Protein AF-A0A935LMQ9-F1 (afdb_monomer_lite)

Structure (mmCIF, N/CA/C/O backbone):
data_AF-A0A935LMQ9-F1
#
_entry.id   AF-A0A935LMQ9-F1
#
loop_
_atom_site.group_PDB
_atom_site.id
_atom_site.type_symbol
_atom_site.label_atom_id
_atom_site.label_alt_id
_atom_site.label_comp_id
_atom_site.label_asym_id
_atom_site.label_entity_id
_atom_site.label_seq_id
_atom_site.pdbx_PDB_ins_code
_atom_site.Cartn_x
_atom_site.Cartn_y
_atom_site.Cartn_z
_atom_site.occupancy
_atom_site.B_iso_or_equiv
_atom_site.auth_seq_id
_atom_site.auth_comp_id
_atom_site.auth_asym_id
_atom_site.auth_atom_id
_atom_site.pdbx_PDB_model_num
ATOM 1 N N . MET A 1 1 ? -10.574 -6.383 34.584 1.00 46.34 1 MET A N 1
ATOM 2 C CA . MET A 1 1 ? -10.087 -6.527 33.194 1.00 46.34 1 MET A CA 1
ATOM 3 C C . MET A 1 1 ? -10.637 -5.367 32.382 1.00 46.34 1 MET A C 1
ATOM 5 O O . MET A 1 1 ? -11.829 -5.113 32.471 1.00 46.34 1 MET A O 1
ATOM 9 N N . SER A 1 2 ? -9.792 -4.620 31.668 1.00 55.50 2 SER A N 1
ATOM 10 C CA . SER A 1 2 ? -10.253 -3.538 30.784 1.00 55.50 2 SER A CA 1
ATOM 11 C C . SER A 1 2 ? -11.103 -4.152 29.669 1.00 55.50 2 SER A C 1
ATOM 13 O O . SER A 1 2 ? -10.597 -4.990 28.929 1.00 55.50 2 SER A O 1
ATOM 15 N N . GLY A 1 3 ? -12.381 -3.781 29.557 1.00 65.25 3 GLY A N 1
ATOM 16 C CA . GLY A 1 3 ? -13.321 -4.318 28.558 1.00 65.25 3 GLY A CA 1
ATOM 17 C C . GLY A 1 3 ? -13.021 -3.924 27.104 1.00 65.25 3 GLY A C 1
ATOM 18 O O . GLY A 1 3 ? -13.907 -3.981 26.260 1.00 65.25 3 GLY A O 1
ATOM 19 N N . LYS A 1 4 ? -11.796 -3.480 26.800 1.00 73.25 4 LYS A N 1
ATOM 20 C CA . LYS A 1 4 ? -11.382 -3.037 25.467 1.00 73.25 4 LYS A CA 1
ATOM 21 C C . LYS A 1 4 ? -10.821 -4.212 24.672 1.00 73.25 4 LYS A C 1
ATOM 23 O O . LYS A 1 4 ? -9.816 -4.804 25.063 1.00 73.25 4 LYS A O 1
ATOM 28 N N . LEU A 1 5 ? -11.447 -4.501 23.535 1.00 79.19 5 LEU A N 1
ATOM 29 C CA . LEU A 1 5 ? -11.022 -5.541 22.605 1.00 79.19 5 LEU A CA 1
ATOM 30 C C . LEU A 1 5 ? -9.677 -5.169 21.953 1.00 79.19 5 LEU A C 1
ATOM 32 O O . LEU A 1 5 ? -9.581 -4.160 21.255 1.00 79.19 5 LEU A O 1
ATOM 36 N N . ILE A 1 6 ? -8.637 -5.986 22.149 1.00 83.12 6 ILE A N 1
ATOM 37 C CA . ILE A 1 6 ? -7.327 -5.800 21.496 1.00 83.12 6 ILE A CA 1
ATOM 38 C C . ILE A 1 6 ? -7.184 -6.659 20.230 1.00 83.12 6 ILE A C 1
ATOM 40 O O . ILE A 1 6 ? -7.851 -7.680 20.072 1.00 83.12 6 ILE A O 1
ATOM 44 N N . LYS A 1 7 ? -6.248 -6.300 19.338 1.00 81.00 7 LYS A N 1
ATOM 45 C CA . LYS A 1 7 ? -6.016 -6.957 18.030 1.00 81.00 7 LYS A CA 1
ATOM 46 C C . LYS A 1 7 ? -5.938 -8.484 18.093 1.00 81.00 7 LYS A C 1
ATOM 48 O O . LYS A 1 7 ? -6.537 -9.164 17.264 1.00 81.00 7 LYS A O 1
ATOM 53 N N . ARG A 1 8 ? -5.234 -9.023 19.091 1.00 83.06 8 ARG A N 1
ATOM 54 C CA . ARG A 1 8 ? -5.101 -10.474 19.288 1.00 83.06 8 ARG A CA 1
ATOM 55 C C . ARG A 1 8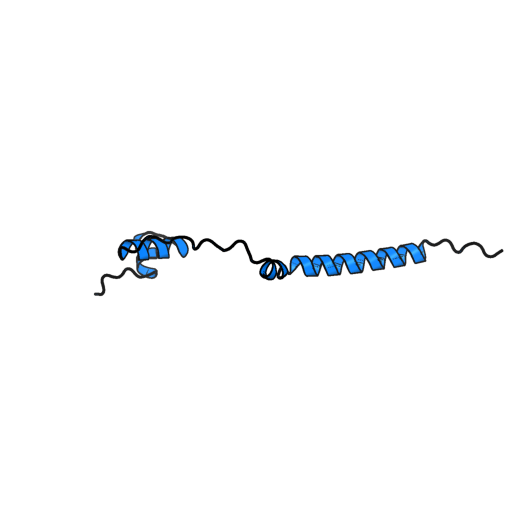 ? -6.437 -11.133 19.648 1.00 83.06 8 ARG A C 1
ATOM 57 O O . ARG A 1 8 ? -6.741 -12.193 19.118 1.00 83.06 8 ARG A O 1
ATOM 64 N N . GLN A 1 9 ? -7.240 -10.489 20.495 1.00 82.56 9 GLN A N 1
ATOM 65 C CA . GLN A 1 9 ? -8.569 -10.974 20.876 1.00 82.56 9 GLN A CA 1
ATOM 66 C C . GLN A 1 9 ? -9.535 -10.911 19.692 1.00 82.56 9 GLN A C 1
ATOM 68 O O . GLN A 1 9 ? -10.222 -11.885 19.425 1.00 82.56 9 GLN A O 1
ATOM 73 N N . ALA A 1 10 ? -9.533 -9.814 18.932 1.00 81.25 10 ALA A N 1
ATOM 74 C CA . ALA A 1 10 ? -10.355 -9.682 17.731 1.00 81.25 10 ALA A CA 1
ATOM 75 C C . ALA A 1 10 ? -10.007 -10.741 16.666 1.00 81.25 10 ALA A C 1
ATOM 77 O O . ALA A 1 10 ? -10.898 -11.336 16.068 1.00 81.25 10 ALA A O 1
ATOM 78 N N . SER A 1 11 ? -8.717 -11.020 16.456 1.00 81.56 11 SER A N 1
ATOM 79 C CA . SER A 1 11 ? -8.282 -12.067 15.523 1.00 81.56 11 SER A CA 1
ATOM 80 C C . SER A 1 11 ? -8.744 -13.462 15.961 1.00 81.56 11 SER A C 1
ATOM 82 O O . SER A 1 11 ? -9.222 -14.223 15.126 1.00 81.56 11 SER A O 1
ATOM 84 N N . LEU A 1 12 ? -8.669 -13.770 17.262 1.00 83.94 12 LEU A N 1
ATOM 85 C CA . LEU A 1 12 ? -9.108 -15.053 17.823 1.00 83.94 12 LEU A CA 1
ATOM 86 C C . LEU A 1 12 ? -10.633 -15.226 17.814 1.00 83.94 12 LEU A C 1
ATOM 88 O O . LEU A 1 12 ? -11.114 -16.272 17.399 1.00 83.94 12 LEU A O 1
ATOM 92 N N . ILE A 1 13 ? -11.383 -14.212 18.253 1.00 80.75 13 ILE A N 1
ATOM 93 C CA . ILE A 1 13 ? -12.849 -14.275 18.387 1.00 80.75 13 ILE A CA 1
ATOM 94 C C . ILE A 1 13 ? -13.525 -14.345 17.016 1.00 80.75 13 ILE A C 1
ATOM 96 O O . ILE A 1 13 ? -14.479 -15.096 16.844 1.00 80.75 13 ILE A O 1
ATOM 100 N N . TYR A 1 14 ? -13.028 -13.583 16.039 1.00 76.25 14 TYR A N 1
ATOM 101 C CA . TYR A 1 14 ? -13.665 -13.479 14.725 1.00 76.25 14 TYR A CA 1
ATOM 102 C C . TYR A 1 14 ? -12.970 -14.302 13.625 1.00 76.25 14 TYR A C 1
ATOM 104 O O . TYR A 1 14 ? -13.470 -14.360 12.506 1.00 76.25 14 TYR A O 1
ATOM 112 N N . GLY A 1 15 ? -11.811 -14.917 13.895 1.00 80.38 15 GLY A N 1
ATOM 113 C CA . GLY A 1 15 ? -11.062 -15.708 12.904 1.00 80.38 15 GLY A CA 1
ATOM 114 C C . GLY A 1 15 ? -10.420 -14.879 11.781 1.00 80.38 15 GLY A C 1
ATOM 115 O O . GLY A 1 15 ? -10.185 -15.375 10.680 1.00 80.38 15 GLY A O 1
ATOM 116 N N . ILE A 1 16 ? -10.146 -13.596 12.028 1.00 80.25 16 ILE A N 1
ATOM 117 C CA . ILE A 1 16 ? -9.784 -12.620 10.992 1.00 80.25 16 ILE A CA 1
ATOM 118 C C . ILE A 1 16 ? -8.273 -12.371 10.977 1.00 80.25 16 ILE A C 1
ATOM 120 O O . ILE A 1 16 ? -7.667 -12.082 12.011 1.00 80.25 16 ILE A O 1
ATOM 124 N N . LYS A 1 17 ? -7.668 -12.422 9.781 1.00 73.62 17 LYS A N 1
ATOM 125 C CA . LYS A 1 17 ? -6.236 -12.127 9.553 1.00 73.62 17 LYS A CA 1
ATOM 126 C C . LYS A 1 17 ? -5.972 -10.709 9.024 1.00 73.62 17 LYS A C 1
ATOM 128 O O . LYS A 1 17 ? -4.877 -10.180 9.197 1.00 73.62 17 LYS A O 1
ATOM 133 N N . GLY A 1 18 ? -6.964 -10.080 8.387 1.00 76.88 18 GLY A N 1
ATOM 134 C CA . GLY A 1 18 ? -6.834 -8.756 7.771 1.00 76.88 18 GLY A CA 1
ATOM 135 C C . GLY A 1 18 ? -6.798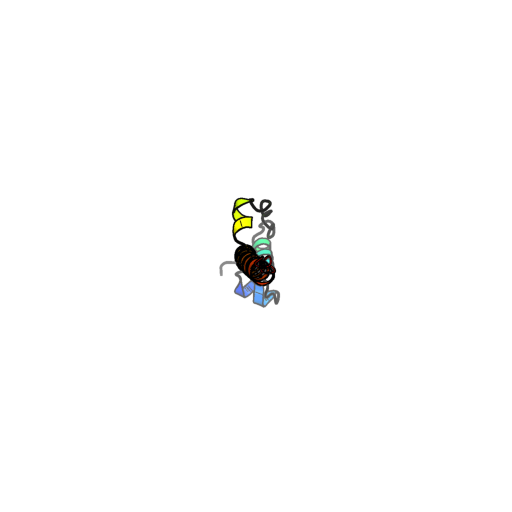 -7.615 8.792 1.00 76.88 18 GLY A C 1
ATOM 136 O O . GLY A 1 18 ? -7.704 -7.475 9.611 1.00 76.88 18 GLY A O 1
ATOM 137 N N . ASN A 1 19 ? -5.775 -6.755 8.719 1.00 79.06 19 ASN A N 1
ATOM 138 C CA . ASN A 1 19 ? -5.579 -5.661 9.680 1.00 79.06 19 ASN A CA 1
ATOM 139 C C . ASN A 1 19 ? -6.724 -4.629 9.663 1.00 79.06 19 ASN A C 1
ATOM 141 O O . ASN A 1 19 ? -7.136 -4.161 10.720 1.00 79.06 19 ASN A O 1
ATOM 145 N N . ALA A 1 20 ? -7.263 -4.310 8.482 1.00 78.69 20 ALA A N 1
ATOM 146 C CA . ALA A 1 20 ? -8.381 -3.375 8.335 1.00 78.69 20 ALA A CA 1
ATOM 147 C C . ALA A 1 20 ? -9.654 -3.894 9.020 1.00 78.69 20 ALA A C 1
ATOM 149 O O . ALA A 1 20 ? -10.304 -3.177 9.776 1.00 78.69 20 ALA A O 1
ATOM 150 N N . THR A 1 21 ? -9.963 -5.172 8.820 1.00 80.69 21 THR A N 1
ATOM 151 C CA . THR A 1 21 ? -11.139 -5.812 9.405 1.00 80.69 21 THR A CA 1
ATOM 152 C C . THR A 1 21 ? -11.006 -5.962 10.924 1.00 80.69 21 THR A C 1
ATOM 154 O O . THR A 1 21 ? -11.978 -5.774 11.646 1.00 80.69 21 THR A O 1
ATOM 157 N N . ILE A 1 22 ? -9.799 -6.217 11.446 1.00 83.19 22 ILE A N 1
ATOM 158 C CA . ILE A 1 22 ? -9.566 -6.215 12.899 1.00 83.19 22 ILE A CA 1
ATOM 159 C C . ILE A 1 22 ? -9.800 -4.817 13.495 1.00 83.19 22 ILE A C 1
ATOM 161 O O . ILE A 1 22 ? -10.474 -4.691 14.515 1.00 83.19 22 ILE A O 1
ATOM 165 N N . LEU A 1 23 ? -9.280 -3.764 12.858 1.00 80.94 23 LEU A N 1
ATOM 166 C CA . LEU A 1 23 ? -9.489 -2.383 13.308 1.00 80.94 23 LEU A CA 1
ATOM 167 C C . LEU A 1 23 ? -10.971 -1.992 13.291 1.00 80.94 23 LEU A C 1
ATOM 169 O O . LEU A 1 23 ? -11.435 -1.330 14.217 1.00 80.94 23 LEU A O 1
ATOM 173 N N . TYR A 1 24 ? -11.723 -2.449 12.288 1.00 81.81 24 TYR A N 1
ATOM 174 C CA . TYR A 1 24 ? -13.170 -2.260 12.225 1.00 81.81 24 TYR A CA 1
ATOM 175 C C . TYR A 1 24 ? -13.877 -2.819 13.470 1.00 81.81 24 TYR A C 1
ATOM 177 O O . TYR A 1 24 ? -14.596 -2.079 14.139 1.00 81.81 24 TYR A O 1
ATOM 185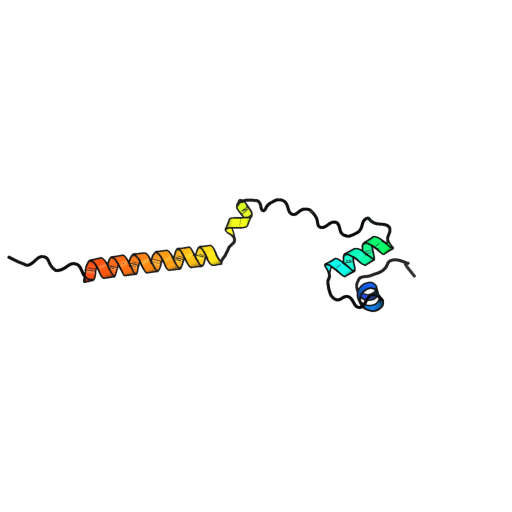 N N . TRP A 1 25 ? -13.626 -4.081 13.834 1.00 78.12 25 TRP A N 1
ATOM 186 C CA . TRP A 1 25 ? -14.280 -4.715 14.986 1.00 78.12 25 TRP A CA 1
ATOM 187 C C . TRP A 1 25 ? -13.864 -4.115 16.331 1.00 78.12 25 TRP A C 1
ATOM 189 O O . TRP A 1 25 ? -14.689 -3.987 17.234 1.00 78.12 25 TRP A O 1
ATOM 199 N N . ILE A 1 26 ? -12.604 -3.695 16.461 1.00 82.88 26 ILE A N 1
ATOM 200 C CA . ILE A 1 26 ? -12.129 -2.970 17.645 1.00 82.88 26 ILE A CA 1
ATOM 201 C C . ILE A 1 26 ? -12.885 -1.646 17.798 1.00 82.88 26 ILE A C 1
ATOM 203 O O . ILE A 1 26 ? -13.373 -1.355 18.889 1.00 82.88 26 ILE A O 1
ATOM 207 N N . ASN A 1 27 ? -13.032 -0.874 16.720 1.00 81.12 27 ASN A N 1
ATOM 208 C CA . ASN A 1 27 ? -13.751 0.399 16.750 1.00 81.12 27 ASN A CA 1
ATOM 209 C C . ASN A 1 27 ? -15.241 0.201 17.063 1.00 81.12 27 ASN A C 1
ATOM 211 O O . ASN A 1 27 ? -15.772 0.890 17.931 1.00 81.12 27 ASN A O 1
ATOM 215 N N . GLN A 1 28 ? -15.883 -0.793 16.438 1.00 78.69 28 GLN A N 1
ATOM 216 C CA . GLN A 1 28 ? -17.274 -1.155 16.725 1.00 78.69 28 GLN A CA 1
ATOM 217 C C . GLN A 1 28 ? -17.484 -1.522 18.199 1.00 78.69 28 GLN A C 1
ATOM 219 O O . GLN A 1 28 ? -18.414 -1.022 18.825 1.00 78.69 28 GLN A O 1
ATOM 224 N N . SER A 1 29 ? -16.582 -2.312 18.794 1.00 79.31 29 SER A N 1
ATOM 225 C CA . SER A 1 29 ? -16.673 -2.679 20.218 1.00 79.31 29 SER A CA 1
ATOM 226 C C . SER A 1 29 ? -16.547 -1.490 21.182 1.00 79.31 29 SER A C 1
ATOM 228 O O . SER A 1 29 ? -16.950 -1.587 22.336 1.00 79.31 29 SER A O 1
ATOM 230 N N . GLN A 1 30 ? -15.991 -0.368 20.717 1.00 81.31 30 GLN A N 1
ATOM 231 C CA . GLN A 1 30 ? -15.804 0.857 21.497 1.00 81.31 30 GLN A CA 1
ATOM 232 C C . GLN A 1 30 ? -16.893 1.906 21.222 1.00 81.31 30 GLN A C 1
ATOM 234 O O . GLN A 1 30 ? -16.776 3.032 21.698 1.00 81.31 30 GLN A O 1
ATOM 239 N N . GLY A 1 31 ? -17.926 1.570 20.436 1.00 76.81 31 GLY A N 1
ATOM 240 C CA . GLY A 1 31 ? -18.962 2.521 20.018 1.00 76.81 31 GLY A CA 1
ATOM 241 C C . GLY A 1 31 ? -18.444 3.618 19.081 1.00 76.81 31 GLY A C 1
ATOM 242 O O . GLY A 1 31 ? -19.125 4.616 18.856 1.00 76.81 31 GLY A O 1
ATOM 243 N N . LEU A 1 32 ? -17.237 3.453 18.533 1.00 76.62 32 LEU A N 1
ATOM 244 C CA . LEU A 1 32 ? -16.683 4.356 17.536 1.00 76.62 32 LEU A CA 1
ATOM 245 C C . LEU A 1 32 ? -17.292 3.996 16.180 1.00 76.62 32 LEU A C 1
ATOM 247 O O . LEU A 1 32 ? -17.458 2.812 15.857 1.00 76.62 32 LEU A O 1
ATOM 251 N N . LYS A 1 33 ? -17.595 5.013 15.359 1.00 69.31 33 LYS A N 1
ATOM 252 C CA . LYS A 1 33 ? -17.909 4.784 13.941 1.00 69.31 33 LYS A CA 1
ATOM 253 C C . LYS A 1 33 ? -16.830 3.855 13.370 1.00 69.31 33 LYS A C 1
ATOM 255 O O . LYS A 1 33 ? -15.648 4.009 13.692 1.00 69.31 33 LYS A O 1
ATOM 260 N N . GLY A 1 34 ? -17.258 2.819 12.637 1.00 63.53 34 GLY A N 1
ATOM 261 C CA . GLY A 1 34 ? -16.369 1.795 12.078 1.00 63.53 34 GLY A CA 1
ATOM 262 C C . GLY A 1 34 ? -15.224 2.417 11.277 1.00 63.53 34 GLY A C 1
ATOM 263 O O . GLY A 1 34 ? -15.221 3.618 11.039 1.00 63.53 34 GLY A O 1
ATOM 264 N N . TYR A 1 35 ? -14.226 1.619 10.883 1.00 62.00 35 TYR A N 1
ATOM 265 C CA . TYR A 1 35 ? -13.120 2.118 10.057 1.00 62.00 35 TYR A CA 1
ATOM 266 C C . TYR A 1 35 ? -13.663 2.802 8.790 1.00 62.00 35 TYR A C 1
ATOM 268 O O . TYR A 1 35 ? -13.975 2.143 7.801 1.00 62.00 35 TYR A O 1
ATOM 276 N N . GLU A 1 36 ? -13.793 4.126 8.831 1.00 62.91 36 GLU A N 1
ATOM 277 C CA . GLU A 1 36 ? -13.987 4.943 7.650 1.00 62.91 36 GLU A CA 1
ATOM 278 C C . GLU A 1 36 ? -12.634 4.920 6.956 1.00 62.91 36 GLU A C 1
ATOM 280 O O . GLU A 1 36 ? -11.636 5.424 7.487 1.00 62.91 36 GLU A O 1
ATOM 285 N N . ALA A 1 37 ? -12.565 4.245 5.807 1.00 61.19 37 ALA A N 1
ATOM 286 C CA . ALA A 1 37 ? -11.406 4.359 4.946 1.00 61.19 37 ALA A CA 1
ATOM 287 C C . ALA A 1 37 ? -11.209 5.855 4.709 1.00 61.19 37 ALA A C 1
ATOM 289 O O . ALA A 1 37 ? -12.038 6.481 4.049 1.00 61.19 37 ALA A O 1
ATOM 290 N N . LYS A 1 38 ? -10.161 6.438 5.314 1.00 62.28 38 LYS A N 1
ATOM 291 C CA . LYS A 1 38 ? -9.821 7.841 5.082 1.00 62.28 38 LYS A CA 1
ATOM 292 C C . LYS A 1 38 ? -9.806 8.007 3.575 1.00 62.28 38 LYS A C 1
ATOM 294 O O . LYS A 1 38 ? -9.059 7.282 2.912 1.00 62.28 38 LYS A O 1
ATOM 299 N N . ALA A 1 39 ? -10.663 8.889 3.060 1.00 56.81 39 ALA A N 1
ATOM 300 C CA . ALA A 1 39 ? -10.659 9.225 1.652 1.00 56.81 39 ALA A CA 1
ATOM 301 C C . ALA A 1 39 ? -9.213 9.586 1.320 1.00 56.81 39 ALA A C 1
ATOM 303 O O . ALA A 1 39 ? -8.669 10.560 1.847 1.00 56.81 39 ALA A O 1
ATOM 304 N N . LYS A 1 40 ? -8.542 8.717 0.560 1.00 60.75 40 LYS A N 1
ATOM 305 C CA . LYS A 1 40 ? -7.212 9.037 0.069 1.00 60.75 40 LYS A CA 1
ATOM 306 C C . LYS A 1 40 ? -7.440 10.261 -0.795 1.00 60.75 40 LYS A C 1
ATOM 308 O O . LYS A 1 40 ? -8.227 10.185 -1.739 1.00 60.75 40 LYS A O 1
ATOM 313 N N . SER A 1 41 ? -6.821 11.383 -0.427 1.00 59.16 41 SER A N 1
ATOM 314 C CA . SER A 1 41 ? -6.750 12.524 -1.333 1.00 59.16 41 SER A CA 1
ATOM 315 C C . SER A 1 41 ? -6.328 11.971 -2.694 1.00 59.16 41 SER A C 1
ATOM 317 O O . SER A 1 41 ? -5.427 11.120 -2.706 1.00 59.16 41 SER A O 1
ATOM 319 N N . PRO A 1 42 ? -6.973 12.371 -3.808 1.00 58.44 42 PRO A N 1
ATOM 320 C CA . PRO A 1 42 ? -6.470 12.017 -5.128 1.00 58.44 42 PRO A CA 1
ATOM 321 C C . PRO A 1 42 ? -4.978 12.331 -5.110 1.00 58.44 42 PRO A C 1
ATOM 323 O O . PRO A 1 42 ? -4.591 13.416 -4.664 1.00 58.44 42 PRO A O 1
ATOM 326 N N . ALA A 1 43 ? -4.175 11.302 -5.398 1.00 60.0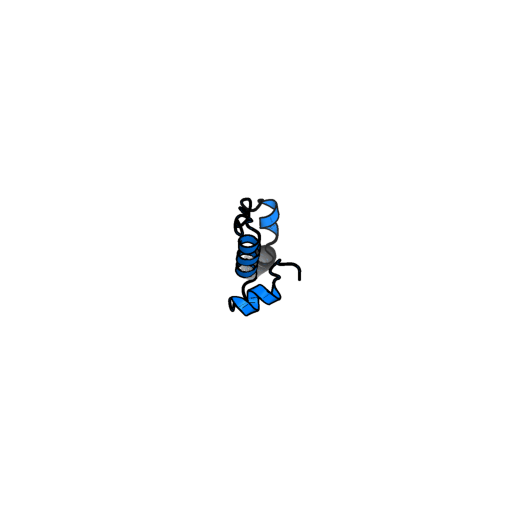9 43 ALA A N 1
ATOM 327 C CA . ALA A 1 43 ? -2.740 11.312 -5.173 1.00 60.09 43 ALA A CA 1
ATOM 328 C C . ALA A 1 43 ? -2.182 12.642 -5.674 1.00 60.09 43 ALA A C 1
ATOM 330 O O . ALA A 1 43 ? -2.409 13.025 -6.822 1.00 60.09 43 ALA A O 1
ATOM 331 N N . ASN A 1 44 ? -1.532 13.382 -4.780 1.00 57.22 44 ASN A N 1
ATOM 332 C CA . ASN A 1 44 ? -0.943 14.659 -5.139 1.00 57.22 44 ASN A CA 1
ATOM 333 C C . ASN A 1 44 ? 0.029 14.371 -6.295 1.00 57.22 44 ASN A C 1
ATOM 335 O O . ASN A 1 44 ? 0.806 13.424 -6.188 1.00 57.22 44 ASN A O 1
ATOM 339 N N . PHE A 1 45 ? 0.000 15.119 -7.402 1.00 57.56 45 PHE A N 1
ATOM 340 C CA . PHE A 1 45 ? 0.838 14.826 -8.585 1.00 57.56 45 PHE A CA 1
ATOM 341 C C . PHE A 1 45 ? 2.338 14.681 -8.244 1.00 57.56 45 PHE A C 1
ATOM 343 O O . PHE A 1 45 ? 3.089 14.003 -8.943 1.00 57.56 45 PHE A O 1
ATOM 350 N N . ALA A 1 46 ? 2.764 15.270 -7.123 1.00 57.66 46 ALA A N 1
ATOM 351 C CA . ALA A 1 46 ? 4.090 15.110 -6.536 1.00 57.66 46 ALA A CA 1
ATOM 352 C C . ALA A 1 46 ? 4.424 13.671 -6.070 1.00 57.66 46 ALA A C 1
ATOM 354 O O . ALA A 1 46 ? 5.588 13.278 -6.116 1.00 57.66 46 ALA A O 1
ATOM 355 N N . GLU A 1 47 ? 3.442 12.868 -5.651 1.00 54.12 47 GLU A N 1
ATOM 356 C CA . GLU A 1 47 ? 3.617 11.466 -5.233 1.00 54.12 47 GLU A CA 1
ATOM 357 C C . GLU A 1 47 ? 3.627 10.483 -6.416 1.00 54.12 47 GLU A C 1
ATOM 359 O O . GLU A 1 47 ? 4.227 9.414 -6.309 1.00 54.12 47 GLU A O 1
ATOM 364 N N . MET A 1 48 ? 3.055 10.859 -7.568 1.00 54.84 48 MET A N 1
ATOM 365 C CA . MET A 1 48 ? 3.086 10.053 -8.801 1.00 54.84 48 MET A CA 1
ATOM 366 C C . MET A 1 48 ? 4.507 9.885 -9.370 1.00 54.84 48 MET A C 1
ATOM 368 O O . MET A 1 48 ? 4.793 8.900 -10.038 1.00 54.84 48 MET A O 1
ATOM 372 N N . LYS A 1 49 ? 5.431 10.801 -9.048 1.00 56.91 49 LYS A N 1
ATOM 373 C CA . LYS A 1 49 ? 6.829 10.803 -9.526 1.00 56.91 49 LYS A CA 1
ATOM 374 C C . LYS A 1 49 ? 7.755 9.759 -8.879 1.00 56.91 49 LYS A C 1
ATOM 376 O O . LYS A 1 49 ? 8.961 9.786 -9.115 1.00 56.91 49 LYS A O 1
ATOM 381 N N . LYS A 1 50 ? 7.239 8.850 -8.046 1.00 57.09 50 LYS A N 1
ATOM 382 C CA . LYS A 1 50 ? 8.031 7.793 -7.385 1.00 57.09 50 LYS A CA 1
ATOM 383 C C . LYS A 1 50 ? 7.820 6.398 -7.981 1.00 57.09 50 LYS A C 1
ATOM 385 O O . LYS A 1 50 ? 8.067 5.407 -7.297 1.00 57.09 50 LYS A O 1
ATOM 390 N N . ASN A 1 51 ? 7.409 6.290 -9.241 1.00 62.03 51 ASN A N 1
ATOM 391 C CA . ASN A 1 51 ? 7.411 4.997 -9.914 1.00 62.03 51 ASN A CA 1
ATOM 392 C C . ASN A 1 51 ? 8.834 4.652 -10.365 1.00 62.03 51 ASN A C 1
ATOM 394 O O . ASN A 1 51 ? 9.370 5.212 -11.314 1.00 62.03 51 ASN A O 1
ATOM 398 N N . ILE A 1 52 ? 9.458 3.699 -9.673 1.00 62.38 52 ILE A N 1
ATOM 399 C CA . ILE A 1 52 ? 10.754 3.108 -10.054 1.00 62.38 52 ILE A CA 1
ATOM 400 C C . ILE A 1 52 ? 10.712 2.577 -11.500 1.00 62.38 52 ILE A C 1
ATOM 402 O O . ILE A 1 52 ? 11.718 2.604 -12.203 1.00 62.38 52 ILE A O 1
ATOM 406 N N . GLN A 1 53 ? 9.530 2.150 -11.952 1.00 63.78 53 GLN A N 1
ATOM 407 C CA . GLN A 1 53 ? 9.280 1.714 -13.324 1.00 63.78 53 GLN A CA 1
ATOM 408 C C . GLN A 1 53 ? 9.492 2.835 -14.352 1.00 63.78 53 GLN A C 1
ATOM 410 O O . GLN A 1 53 ? 10.030 2.556 -15.416 1.00 63.78 53 GLN A O 1
ATOM 415 N N . ASP A 1 54 ? 9.172 4.089 -14.018 1.00 66.19 54 ASP A N 1
ATOM 416 C CA . ASP A 1 54 ? 9.322 5.220 -14.943 1.00 66.19 54 ASP A CA 1
ATOM 417 C C . ASP A 1 54 ? 10.797 5.560 -15.167 1.00 66.19 54 ASP A C 1
ATOM 419 O O . ASP A 1 54 ? 11.215 5.794 -16.296 1.00 66.19 54 ASP A O 1
ATOM 423 N N . LYS A 1 55 ? 11.622 5.494 -14.112 1.00 73.00 55 LYS A N 1
ATOM 424 C CA . LYS A 1 55 ? 13.079 5.658 -14.250 1.00 73.00 55 LYS A CA 1
ATOM 425 C C . LYS A 1 55 ? 13.701 4.569 -15.120 1.00 73.00 55 LYS A C 1
ATOM 427 O O . LYS A 1 55 ? 14.537 4.867 -15.963 1.00 73.00 55 LYS A O 1
ATOM 432 N N . LYS A 1 56 ? 13.264 3.319 -14.939 1.00 79.00 56 LYS A N 1
ATOM 433 C CA . LYS A 1 56 ? 13.718 2.192 -15.762 1.00 79.00 56 LYS A CA 1
ATOM 434 C C . LYS A 1 56 ? 13.317 2.380 -17.230 1.00 79.00 56 LYS A C 1
ATOM 436 O O . LYS A 1 56 ? 14.126 2.154 -18.119 1.00 79.00 56 LYS A O 1
ATOM 441 N N . LEU A 1 57 ? 12.097 2.862 -17.473 1.00 78.75 57 LEU A N 1
ATOM 442 C CA . LEU A 1 57 ? 11.604 3.219 -18.805 1.00 78.75 57 LEU A CA 1
ATOM 443 C C . LEU A 1 57 ? 12.400 4.368 -19.443 1.00 78.75 57 LEU A C 1
ATOM 445 O O . LEU A 1 57 ? 12.650 4.339 -20.647 1.00 78.75 57 LEU A O 1
ATOM 449 N N . GLU A 1 58 ? 12.804 5.380 -18.675 1.00 81.00 58 GLU A N 1
ATOM 450 C CA . GLU A 1 58 ? 13.659 6.467 -19.173 1.00 81.00 58 GLU A CA 1
ATOM 451 C C . GLU A 1 58 ? 15.063 5.974 -19.555 1.00 81.00 58 GLU A C 1
ATOM 453 O O . GLU A 1 58 ? 15.581 6.361 -20.605 1.00 81.00 58 GLU A O 1
ATOM 458 N N . GLU A 1 59 ? 15.663 5.096 -18.747 1.00 83.56 59 GLU A N 1
ATOM 459 C CA . GLU A 1 59 ? 16.967 4.484 -19.035 1.00 83.56 59 GLU A CA 1
ATOM 460 C C . GLU A 1 59 ? 16.911 3.594 -20.284 1.00 83.56 59 GLU A C 1
ATOM 462 O O . GLU A 1 59 ? 17.712 3.787 -21.200 1.00 83.56 59 GLU A O 1
ATOM 467 N N . GLU A 1 60 ? 15.910 2.715 -20.392 1.00 82.94 60 GLU A N 1
ATOM 468 C CA . GLU A 1 60 ? 15.715 1.853 -21.568 1.00 82.94 60 GLU A CA 1
ATOM 469 C C . GLU A 1 60 ? 15.513 2.682 -22.853 1.00 82.94 60 GLU A C 1
ATOM 471 O O . GLU A 1 60 ? 16.106 2.392 -23.892 1.00 82.94 60 GLU A O 1
ATOM 476 N N . ASN A 1 61 ? 14.747 3.778 -22.793 1.00 86.56 61 ASN A N 1
ATOM 477 C CA . ASN A 1 61 ? 14.580 4.687 -23.933 1.00 86.56 61 ASN A CA 1
ATOM 478 C C . ASN A 1 61 ? 15.881 5.386 -24.345 1.00 86.56 61 ASN A C 1
ATOM 480 O O . ASN A 1 61 ? 16.090 5.653 -25.532 1.00 86.56 61 ASN A O 1
ATOM 484 N N . LYS A 1 62 ? 16.744 5.722 -23.384 1.00 92.44 62 LYS A N 1
ATOM 485 C CA . LYS A 1 62 ? 18.038 6.346 -23.664 1.00 92.44 62 LYS A CA 1
ATOM 486 C C . LYS A 1 62 ? 18.973 5.369 -24.375 1.00 92.44 62 LYS A C 1
ATOM 488 O O . LYS A 1 62 ? 19.591 5.748 -25.366 1.00 92.44 62 LYS A O 1
ATOM 493 N N . GLU A 1 63 ? 19.036 4.126 -23.908 1.00 87.50 63 GLU A N 1
ATOM 494 C CA . GLU A 1 63 ? 19.846 3.072 -24.528 1.00 87.50 63 GLU A CA 1
ATOM 495 C C . GLU A 1 63 ? 19.368 2.748 -25.947 1.00 87.50 63 GLU A C 1
ATOM 497 O O . GLU A 1 63 ? 20.174 2.709 -26.877 1.00 87.50 63 GLU A O 1
ATOM 502 N N . LEU A 1 64 ? 18.055 2.611 -26.150 1.00 86.62 64 LEU A N 1
ATOM 503 C CA . LEU A 1 64 ? 17.476 2.347 -27.471 1.00 86.62 64 LEU A CA 1
ATOM 504 C C . LEU A 1 64 ? 17.763 3.468 -28.476 1.00 86.62 64 LEU A C 1
ATOM 506 O O . LEU A 1 64 ? 18.045 3.194 -29.642 1.00 86.62 64 LEU A O 1
ATOM 510 N N . ARG A 1 65 ? 17.728 4.731 -28.038 1.00 86.62 65 ARG A N 1
ATOM 511 C CA . ARG A 1 65 ? 18.068 5.880 -28.892 1.00 86.62 65 ARG A CA 1
ATOM 512 C C . ARG A 1 65 ? 19.538 5.890 -29.289 1.00 86.62 65 ARG A C 1
ATOM 514 O O . ARG A 1 65 ? 19.846 6.248 -30.423 1.00 86.62 65 ARG A O 1
ATOM 521 N N . GLU A 1 66 ? 20.432 5.492 -28.390 1.00 86.12 66 GLU A N 1
ATOM 522 C CA . GLU A 1 66 ? 21.857 5.412 -28.708 1.00 86.12 66 GLU A CA 1
ATOM 523 C C . GLU A 1 66 ? 22.152 4.250 -29.662 1.00 86.12 66 GLU A C 1
ATOM 525 O O . GLU A 1 66 ? 22.883 4.424 -30.633 1.00 86.12 66 GLU A O 1
ATOM 530 N N . LEU A 1 67 ? 21.514 3.092 -29.464 1.00 82.38 67 LEU A N 1
ATOM 531 C CA . LEU A 1 67 ? 21.606 1.968 -30.398 1.00 82.38 67 LEU A CA 1
ATOM 532 C C . LEU A 1 67 ? 21.089 2.337 -31.790 1.00 82.38 67 LEU A C 1
ATOM 534 O O . LEU A 1 67 ? 21.726 1.995 -32.783 1.00 82.38 67 LEU A O 1
ATOM 538 N N . LEU A 1 68 ? 19.976 3.073 -31.866 1.00 83.00 68 LEU A N 1
ATOM 539 C CA . LEU A 1 68 ? 19.452 3.583 -33.130 1.00 83.00 68 LEU A CA 1
ATOM 540 C C . LEU A 1 68 ? 20.443 4.546 -33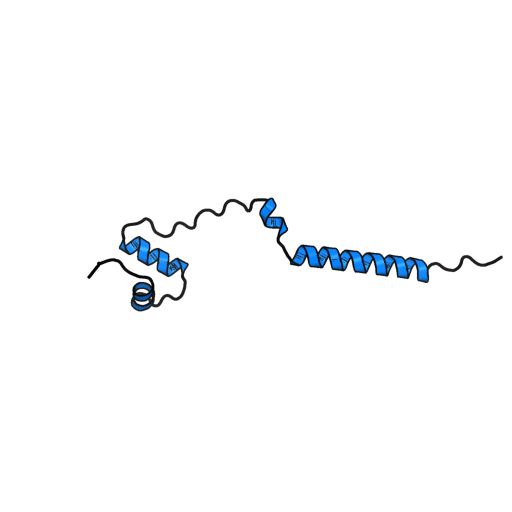.792 1.00 83.00 68 LEU A C 1
ATOM 542 O O . LEU A 1 68 ? 20.738 4.390 -34.970 1.00 83.00 68 LEU A O 1
ATOM 546 N N . ARG A 1 69 ? 21.024 5.481 -33.032 1.00 85.38 69 ARG A N 1
ATOM 547 C CA . ARG A 1 69 ? 22.045 6.410 -33.535 1.00 85.38 69 ARG A CA 1
ATOM 548 C C . ARG A 1 69 ? 23.273 5.673 -34.073 1.00 85.38 69 ARG A C 1
ATOM 550 O O . ARG A 1 69 ? 23.784 6.020 -35.134 1.00 85.38 69 ARG A O 1
ATOM 557 N N . VAL A 1 70 ? 23.766 4.666 -33.354 1.00 80.25 70 VAL A N 1
ATOM 558 C CA . VAL A 1 70 ? 24.895 3.840 -33.801 1.00 80.25 70 VAL A CA 1
ATOM 559 C C . VAL A 1 70 ? 24.517 3.064 -35.058 1.00 80.25 70 VAL A C 1
ATOM 561 O O . VAL A 1 70 ? 25.290 3.068 -36.009 1.00 80.25 70 VAL A O 1
ATOM 564 N N . ALA A 1 71 ? 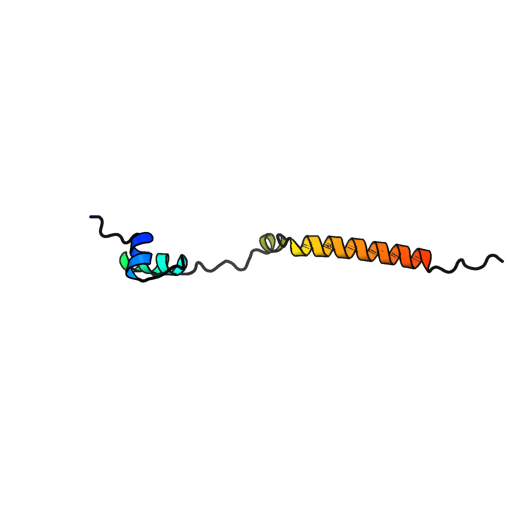23.332 2.458 -35.109 1.00 77.50 71 ALA A N 1
ATOM 565 C CA . ALA A 1 71 ? 22.849 1.760 -36.295 1.00 77.50 71 ALA A CA 1
ATOM 566 C C . ALA A 1 71 ? 22.718 2.703 -37.500 1.00 77.50 71 ALA A C 1
ATOM 568 O O . ALA A 1 71 ? 23.161 2.355 -38.584 1.00 77.50 71 ALA A O 1
ATOM 569 N N . GLU A 1 72 ? 22.206 3.921 -37.324 1.00 73.00 72 GLU A N 1
ATOM 570 C CA . GLU A 1 72 ? 22.146 4.945 -38.376 1.00 73.00 72 GLU A CA 1
ATOM 571 C C . GLU A 1 72 ? 23.540 5.377 -38.858 1.00 73.00 72 GLU A C 1
ATOM 573 O O . GLU A 1 72 ? 23.732 5.638 -40.044 1.00 73.00 72 GLU A O 1
ATOM 578 N N . LEU A 1 73 ? 24.532 5.428 -37.964 1.00 67.12 73 LEU A N 1
ATOM 579 C CA . LEU A 1 73 ? 25.924 5.722 -38.314 1.00 67.12 73 LEU A CA 1
ATOM 580 C C . LEU A 1 73 ? 26.620 4.545 -39.016 1.00 67.12 73 LEU A C 1
ATOM 582 O O . LEU A 1 73 ? 27.427 4.778 -39.909 1.00 67.12 73 LEU A O 1
ATOM 586 N N . GLN A 1 74 ? 26.303 3.304 -38.638 1.00 61.09 74 GLN A N 1
ATOM 587 C CA . GLN A 1 74 ? 26.849 2.076 -39.233 1.00 61.09 74 GLN A CA 1
ATOM 588 C C . GLN A 1 74 ? 26.173 1.717 -40.566 1.00 61.09 74 GLN A C 1
ATOM 590 O O . GLN A 1 74 ? 26.818 1.200 -41.472 1.00 61.09 74 GLN A O 1
ATOM 595 N N . CYS A 1 75 ? 24.879 2.015 -40.704 1.00 52.19 75 CYS A N 1
ATOM 596 C CA . CYS A 1 75 ? 24.103 1.827 -41.927 1.00 52.19 75 CYS A CA 1
ATOM 597 C C . CYS A 1 75 ? 24.149 3.038 -42.860 1.00 52.19 75 CYS A C 1
ATOM 599 O O . CYS A 1 75 ? 23.589 2.949 -43.952 1.00 52.19 75 CYS A O 1
ATOM 601 N N . ARG A 1 76 ? 24.799 4.154 -42.486 1.00 49.38 76 ARG A N 1
ATOM 602 C CA . ARG A 1 76 ? 25.104 5.218 -43.446 1.00 49.38 76 ARG A CA 1
ATOM 603 C C . ARG A 1 76 ? 26.018 4.592 -44.505 1.00 49.38 76 ARG A C 1
ATOM 605 O O . ARG A 1 76 ? 27.162 4.276 -44.175 1.00 49.38 76 ARG A O 1
ATOM 612 N N . PRO A 1 77 ? 25.557 4.408 -45.759 1.00 50.19 77 PRO A N 1
ATOM 613 C CA . PRO A 1 77 ? 26.469 4.016 -46.811 1.00 50.19 77 PRO A CA 1
ATOM 614 C C . PRO A 1 77 ? 27.510 5.125 -46.867 1.00 50.19 77 PRO A C 1
ATOM 616 O O . PRO A 1 77 ? 27.158 6.308 -46.896 1.00 50.19 77 PRO A O 1
ATOM 619 N N . VAL A 1 78 ? 28.785 4.746 -46.797 1.00 54.38 78 VAL A N 1
ATOM 620 C CA . VAL A 1 78 ? 29.880 5.614 -47.212 1.00 54.38 78 VAL A CA 1
ATOM 621 C C . VAL A 1 78 ? 29.455 6.120 -48.582 1.00 54.38 78 VAL A C 1
ATOM 623 O O . VAL A 1 78 ? 29.404 5.340 -49.531 1.00 54.38 78 VAL A O 1
ATOM 626 N N . ALA A 1 79 ? 29.008 7.379 -48.642 1.00 53.47 79 ALA A N 1
ATOM 627 C CA . ALA A 1 79 ? 28.783 8.051 -49.901 1.00 53.47 79 ALA A CA 1
ATOM 628 C C . ALA A 1 79 ? 30.106 7.890 -50.637 1.00 53.47 79 ALA A C 1
ATOM 630 O O . ALA A 1 79 ? 31.158 8.285 -50.132 1.00 53.47 79 ALA A O 1
ATOM 631 N N . THR A 1 80 ? 30.011 7.127 -51.713 1.00 47.28 80 THR A N 1
ATOM 632 C CA . THR A 1 80 ? 31.071 6.708 -52.608 1.00 47.28 80 THR A CA 1
ATOM 633 C C . THR A 1 80 ? 32.109 7.806 -52.755 1.00 47.28 80 THR A C 1
ATOM 635 O O . THR A 1 80 ? 31.778 8.937 -53.108 1.00 47.28 80 THR A O 1
ATOM 638 N N . CYS A 1 81 ? 33.355 7.452 -52.451 1.00 47.66 81 CYS A N 1
ATOM 639 C CA . CYS A 1 81 ? 34.502 8.145 -52.998 1.00 47.66 81 CYS A CA 1
ATOM 640 C C . CYS A 1 81 ? 34.380 8.094 -54.527 1.00 47.66 81 CYS A C 1
ATOM 642 O O . CYS A 1 81 ? 34.506 7.010 -55.088 1.00 47.66 81 CYS A O 1
ATOM 644 N N . ASP A 1 82 ? 34.121 9.241 -55.144 1.00 40.97 82 ASP A N 1
ATOM 645 C CA . ASP A 1 82 ? 34.538 9.619 -56.497 1.00 40.97 82 ASP A CA 1
ATOM 646 C C . ASP A 1 82 ? 34.803 11.132 -56.493 1.00 40.97 82 ASP A C 1
ATOM 648 O O . ASP A 1 82 ? 33.926 11.885 -56.000 1.00 40.97 82 ASP A O 1
#

pLDDT: mean 70.96, std 12.58, range [40.97, 92.44]

Foldseek 3Di:
DPQQQDLVNLCVVVVDDDPQVSQQVRCVSVVHDGPPPPPDDPPDVVNVVPDPVVVVVVVVVVVVVVVVVVVCVVPPPPPDDD

Radius of gyration: 29.34 Å; chains: 1; bounding box: 54×31×90 Å

Sequence (82 aa):
MSGKLIKRQASLIYGIKGNATILYWINQSQGLKGYEAKAKSPANFAEMKKNIQDKKLEEENKELRELLRVAELQCRPVATCD

Secondary structure (DSSP, 8-state):
---PPPHHHHHHHHT---HHHHHHHHHHHTTPPP-----PPS--HHHHTT-HHHHHHHHHHHHHHHHHHHHHHHSS------